Protein AF-A0A7X6P7A5-F1 (afdb_monomer_lite)

Sequence (55 aa):
MTDTYIYDAFGNLLSKTGTTANDFLYTGEQYDANTGFYYLRARYMNPSTGTFTSM

Radius of gyration: 11.22 Å; chains: 1; bounding box: 30×16×24 Å

Structure (mmCIF, N/CA/C/O backbone):
data_AF-A0A7X6P7A5-F1
#
_entry.id   AF-A0A7X6P7A5-F1
#
loop_
_atom_site.group_PDB
_atom_site.id
_atom_site.type_symbol
_atom_site.label_atom_id
_atom_site.label_alt_id
_atom_site.label_comp_id
_atom_site.label_asym_id
_atom_site.label_entity_id
_atom_site.label_seq_id
_atom_site.pdbx_PDB_ins_code
_atom_site.Cartn_x
_atom_site.Cartn_y
_atom_site.Cartn_z
_atom_site.occupancy
_atom_site.B_iso_or_equiv
_atom_site.auth_seq_id
_atom_site.auth_comp_id
_ato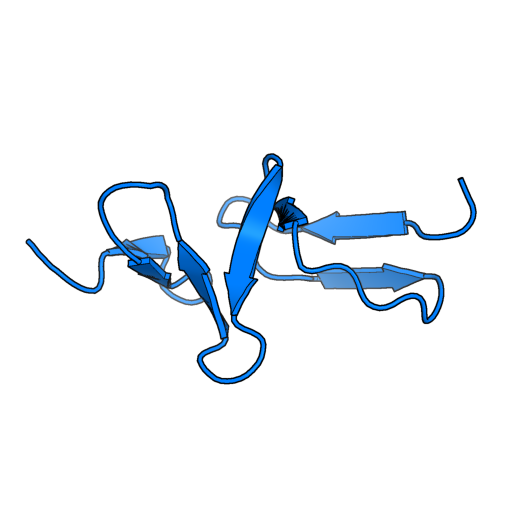m_site.auth_asym_id
_atom_site.auth_atom_id
_atom_site.pdbx_PDB_model_num
ATOM 1 N N . MET A 1 1 ? 13.955 -8.341 -11.800 1.00 57.41 1 MET A N 1
ATOM 2 C CA . MET A 1 1 ? 13.173 -7.496 -10.876 1.00 57.41 1 MET A CA 1
ATOM 3 C C . MET A 1 1 ? 13.686 -6.081 -11.053 1.00 57.41 1 MET A C 1
ATOM 5 O O . MET A 1 1 ? 14.817 -5.829 -10.665 1.00 57.41 1 MET A O 1
ATOM 9 N N . THR A 1 2 ? 12.946 -5.233 -11.769 1.00 81.69 2 THR A N 1
ATOM 10 C CA . THR A 1 2 ? 13.379 -3.858 -12.107 1.00 81.69 2 THR A CA 1
ATOM 11 C C . THR A 1 2 ? 12.768 -2.828 -11.156 1.00 81.69 2 THR A C 1
ATOM 13 O O . THR A 1 2 ? 13.381 -1.794 -10.906 1.00 81.69 2 THR A O 1
ATOM 16 N N . ASP A 1 3 ? 11.603 -3.146 -10.583 1.00 87.62 3 ASP A N 1
ATOM 17 C CA . ASP A 1 3 ? 10.915 -2.292 -9.622 1.00 87.62 3 ASP A CA 1
ATOM 18 C C . ASP A 1 3 ? 11.147 -2.775 -8.187 1.00 87.62 3 ASP A C 1
ATOM 20 O O . ASP A 1 3 ? 11.180 -3.981 -7.921 1.00 87.62 3 ASP A O 1
ATOM 24 N N . THR A 1 4 ? 11.260 -1.830 -7.257 1.00 90.50 4 THR A N 1
ATOM 25 C CA . THR A 1 4 ? 11.427 -2.106 -5.824 1.00 90.50 4 THR A CA 1
ATOM 26 C C . THR A 1 4 ? 10.499 -1.195 -5.041 1.00 90.50 4 THR A C 1
ATOM 28 O O . THR A 1 4 ? 10.287 -0.049 -5.430 1.00 90.50 4 THR A O 1
ATOM 31 N N . TYR A 1 5 ? 9.943 -1.693 -3.942 1.00 92.31 5 TYR A N 1
ATOM 32 C CA . TYR A 1 5 ? 8.968 -0.966 -3.138 1.00 92.31 5 TYR A CA 1
ATOM 33 C C . TYR A 1 5 ? 9.345 -1.073 -1.663 1.00 92.31 5 TYR A C 1
ATOM 35 O O . TYR A 1 5 ? 9.676 -2.156 -1.180 1.00 92.31 5 TYR A O 1
ATOM 43 N N . ILE A 1 6 ? 9.303 0.052 -0.959 1.00 93.44 6 ILE A N 1
ATOM 44 C CA . ILE A 1 6 ? 9.522 0.148 0.482 1.00 93.44 6 ILE A CA 1
ATOM 45 C C . ILE A 1 6 ? 8.217 0.632 1.093 1.00 93.44 6 ILE A C 1
ATOM 47 O O . ILE A 1 6 ? 7.717 1.689 0.709 1.00 93.44 6 ILE A O 1
ATOM 51 N N . TYR A 1 7 ? 7.690 -0.131 2.044 1.00 94.12 7 TYR A N 1
ATOM 52 C CA . TYR A 1 7 ? 6.453 0.186 2.746 1.00 94.12 7 TYR A CA 1
ATOM 53 C C . TYR A 1 7 ? 6.710 0.387 4.237 1.00 94.12 7 TYR A C 1
ATOM 55 O O . TYR A 1 7 ? 7.694 -0.126 4.775 1.00 94.12 7 TYR A O 1
ATOM 63 N N . ASP A 1 8 ? 5.815 1.107 4.904 1.00 92.44 8 ASP A N 1
ATOM 64 C CA . ASP A 1 8 ? 5.730 1.080 6.361 1.00 92.44 8 ASP A CA 1
ATOM 65 C C . ASP A 1 8 ? 4.999 -0.182 6.868 1.00 92.44 8 ASP A C 1
ATOM 67 O O . ASP A 1 8 ? 4.653 -1.089 6.106 1.00 92.44 8 ASP A O 1
ATOM 71 N N . ALA A 1 9 ? 4.754 -0.239 8.180 1.00 91.38 9 ALA A N 1
ATOM 72 C CA . ALA A 1 9 ? 4.081 -1.369 8.814 1.00 91.38 9 ALA A CA 1
ATOM 73 C C . ALA A 1 9 ? 2.623 -1.574 8.356 1.00 91.38 9 ALA A C 1
ATOM 75 O O . ALA A 1 9 ? 2.119 -2.685 8.499 1.00 91.38 9 ALA A O 1
ATOM 76 N N . PHE A 1 10 ? 1.961 -0.551 7.808 1.00 90.31 10 PHE A N 1
ATOM 77 C CA . PHE A 1 10 ? 0.548 -0.575 7.409 1.00 90.31 10 PHE A CA 1
ATOM 78 C C . PHE A 1 10 ? 0.339 -0.575 5.887 1.00 90.31 10 PHE A C 1
ATOM 80 O O . PHE A 1 10 ? -0.796 -0.646 5.422 1.00 90.31 10 PHE A O 1
ATOM 87 N N . GLY A 1 11 ? 1.418 -0.529 5.103 1.00 91.19 11 GLY A N 1
ATOM 88 C CA . GLY A 1 11 ? 1.378 -0.593 3.644 1.00 91.19 11 GLY A CA 1
ATOM 89 C C . GLY A 1 11 ? 1.447 0.754 2.933 1.00 91.19 11 GLY A C 1
ATOM 90 O O . GLY A 1 11 ? 1.269 0.796 1.712 1.00 91.19 11 GLY A O 1
ATOM 91 N N . ASN A 1 12 ? 1.752 1.846 3.644 1.00 92.00 12 ASN A N 1
ATOM 92 C CA . ASN A 1 12 ? 2.037 3.129 3.003 1.00 92.00 12 ASN A CA 1
ATOM 93 C C . ASN A 1 12 ? 3.349 3.034 2.235 1.00 92.00 12 ASN A C 1
ATOM 95 O O . ASN A 1 12 ? 4.365 2.596 2.775 1.00 92.00 12 ASN A O 1
ATOM 99 N N . LEU A 1 13 ? 3.337 3.464 0.976 1.00 91.56 13 LEU A N 1
ATOM 100 C CA . LEU A 1 13 ? 4.520 3.459 0.127 1.00 91.56 13 LEU A CA 1
ATOM 101 C C . LEU A 1 13 ? 5.479 4.581 0.554 1.00 91.56 13 LEU A C 1
ATOM 103 O O . LEU A 1 13 ? 5.200 5.758 0.343 1.00 91.56 13 LEU A O 1
ATOM 107 N N . LEU A 1 14 ? 6.620 4.205 1.130 1.00 92.06 14 LEU A N 1
ATOM 108 C CA . LEU A 1 14 ? 7.688 5.123 1.533 1.00 92.06 14 LEU A CA 1
ATOM 109 C C . LEU A 1 14 ? 8.623 5.452 0.367 1.00 92.06 14 LEU A C 1
ATOM 111 O O . LEU A 1 14 ? 9.114 6.572 0.254 1.00 92.06 14 LEU A O 1
ATOM 115 N N . SER A 1 15 ? 8.897 4.469 -0.493 1.00 91.50 15 SER A N 1
ATOM 116 C CA . SER A 1 15 ? 9.742 4.646 -1.674 1.00 91.50 15 SER A CA 1
ATOM 117 C C . SER A 1 15 ? 9.434 3.593 -2.734 1.00 91.50 15 SER A C 1
ATOM 119 O O . SER A 1 15 ? 9.136 2.445 -2.405 1.00 91.50 15 SER A O 1
ATOM 121 N N . LYS A 1 16 ? 9.530 3.978 -4.008 1.00 91.56 16 LYS A N 1
ATOM 122 C CA . LYS A 1 16 ? 9.417 3.089 -5.167 1.00 91.56 16 LYS A CA 1
ATOM 123 C C . LYS A 1 16 ? 10.533 3.399 -6.154 1.00 91.56 16 LYS A C 1
ATOM 125 O O . LYS A 1 16 ? 10.791 4.561 -6.459 1.00 91.56 16 LYS A O 1
ATOM 130 N N . THR A 1 17 ? 11.131 2.359 -6.712 1.00 92.69 17 THR A N 1
ATOM 131 C CA . THR A 1 17 ? 11.979 2.436 -7.903 1.00 92.69 17 THR A CA 1
ATOM 132 C C . THR A 1 17 ? 11.266 1.807 -9.089 1.00 92.69 17 THR A C 1
ATOM 134 O O . THR A 1 17 ? 10.605 0.781 -8.940 1.00 92.69 17 THR A O 1
ATOM 137 N N . GLY A 1 18 ? 11.411 2.446 -10.253 1.00 89.00 18 GLY A N 1
ATOM 138 C CA . GLY A 1 18 ? 10.802 2.033 -11.515 1.00 89.00 18 GLY A CA 1
ATOM 139 C C . GLY A 1 18 ? 9.381 2.569 -11.741 1.00 89.00 18 GLY A C 1
ATOM 140 O O . GLY A 1 18 ? 8.782 3.209 -10.875 1.00 89.00 18 GLY A O 1
ATOM 141 N N . THR A 1 19 ? 8.867 2.397 -12.958 1.00 85.31 19 THR A N 1
ATOM 142 C CA . THR A 1 19 ? 7.647 3.073 -13.448 1.00 85.31 19 THR A CA 1
ATOM 143 C C . THR A 1 19 ? 6.567 2.113 -13.924 1.00 85.31 19 THR A C 1
ATOM 145 O O . THR A 1 19 ? 5.505 2.564 -14.350 1.00 85.31 19 THR A O 1
ATOM 148 N N . THR A 1 20 ? 6.790 0.802 -13.820 1.00 89.12 20 THR A N 1
ATOM 149 C CA . THR A 1 20 ? 5.789 -0.192 -14.204 1.00 89.12 20 THR A CA 1
ATOM 150 C C . THR A 1 20 ? 4.519 0.006 -13.377 1.00 89.12 20 THR A C 1
ATOM 152 O O . THR A 1 20 ? 4.575 0.202 -12.152 1.00 89.12 20 THR A O 1
ATOM 155 N N . ALA A 1 21 ? 3.374 -0.016 -14.058 1.00 85.12 21 ALA A N 1
ATOM 156 C CA . ALA A 1 21 ? 2.076 -0.081 -13.405 1.00 85.12 21 ALA A CA 1
ATOM 157 C C . ALA A 1 21 ? 1.940 -1.450 -12.729 1.00 85.12 21 ALA A C 1
ATOM 159 O O . ALA A 1 21 ? 2.202 -2.478 -13.352 1.00 85.12 21 ALA A O 1
ATOM 160 N N . ASN A 1 22 ? 1.583 -1.451 -11.448 1.00 87.75 22 ASN A N 1
ATOM 161 C CA . ASN A 1 22 ? 1.418 -2.669 -10.674 1.00 87.75 22 ASN A CA 1
ATOM 162 C C . ASN A 1 22 ? 0.226 -2.510 -9.733 1.00 87.75 22 ASN A C 1
ATOM 164 O O . ASN A 1 22 ? 0.274 -1.697 -8.810 1.00 87.75 22 ASN A O 1
ATOM 168 N N . ASP A 1 23 ? -0.810 -3.304 -9.983 1.00 90.12 23 ASP A N 1
ATOM 169 C CA . ASP A 1 23 ? -2.045 -3.297 -9.203 1.00 90.12 23 ASP A CA 1
ATOM 170 C C . ASP A 1 23 ? -1.934 -4.147 -7.930 1.00 90.12 23 ASP A C 1
ATOM 172 O O . ASP A 1 23 ? -2.813 -4.068 -7.082 1.00 90.12 23 ASP A O 1
ATOM 176 N N . PHE A 1 24 ? -0.871 -4.943 -7.765 1.00 90.56 24 PHE A N 1
ATOM 177 C CA . PHE A 1 24 ? -0.633 -5.780 -6.585 1.00 90.56 24 PHE A CA 1
ATOM 178 C C . PHE A 1 24 ? 0.626 -5.317 -5.853 1.00 90.56 24 PHE A C 1
ATOM 180 O O . PHE A 1 24 ? 1.749 -5.501 -6.328 1.00 90.56 24 PHE A O 1
ATOM 187 N N . LEU A 1 25 ? 0.440 -4.699 -4.688 1.00 90.25 25 LEU A N 1
ATOM 188 C CA . LEU A 1 25 ? 1.508 -4.015 -3.958 1.00 90.25 25 LEU A CA 1
ATOM 189 C C . LEU A 1 25 ? 1.731 -4.661 -2.588 1.00 90.25 25 LEU A C 1
ATOM 191 O O . LEU A 1 25 ? 2.109 -5.832 -2.517 1.00 90.25 25 LEU A O 1
ATOM 195 N N . TYR A 1 26 ? 1.557 -3.907 -1.503 1.00 90.19 26 TYR A N 1
ATOM 196 C CA . TYR A 1 26 ? 1.790 -4.379 -0.144 1.00 90.19 26 TYR A CA 1
ATOM 197 C C . TYR A 1 26 ? 1.126 -5.738 0.106 1.00 90.19 26 TYR A C 1
ATOM 199 O O . TYR A 1 26 ? -0.033 -5.956 -0.243 1.00 90.19 26 TYR A O 1
ATOM 207 N N . THR A 1 27 ? 1.911 -6.670 0.654 1.00 89.38 27 THR A N 1
ATOM 208 C CA . THR A 1 27 ? 1.514 -8.063 0.932 1.00 89.38 27 THR A CA 1
ATOM 209 C C . THR A 1 27 ? 0.922 -8.839 -0.256 1.00 89.38 27 THR A C 1
ATOM 211 O O . THR A 1 27 ? 0.320 -9.888 -0.055 1.00 89.38 27 THR A O 1
ATOM 214 N N . GLY A 1 28 ? 1.115 -8.373 -1.496 1.00 90.12 28 GLY A N 1
ATOM 215 C CA . GLY A 1 28 ? 0.515 -8.973 -2.691 1.00 90.12 28 GLY A CA 1
ATOM 216 C C . GLY A 1 28 ? -0.982 -8.692 -2.835 1.00 90.12 28 GLY A C 1
ATOM 217 O O . GLY A 1 28 ? -1.670 -9.410 -3.557 1.00 90.12 28 GLY A O 1
ATOM 218 N N . GLU A 1 29 ? -1.490 -7.674 -2.144 1.00 93.19 29 GLU A N 1
ATOM 219 C CA . GLU A 1 29 ? -2.900 -7.295 -2.156 1.00 93.19 29 GLU A CA 1
ATOM 220 C C . GLU A 1 29 ? -3.156 -6.212 -3.204 1.00 93.19 29 GLU A C 1
ATOM 222 O O . GLU A 1 29 ? -2.261 -5.432 -3.556 1.00 93.19 29 GLU A O 1
ATOM 227 N N . GLN A 1 30 ? -4.386 -6.178 -3.720 1.00 93.56 30 GLN A N 1
ATOM 228 C CA . GLN A 1 30 ? -4.745 -5.247 -4.781 1.00 93.56 30 GLN A CA 1
ATOM 229 C C . GLN A 1 30 ? -4.790 -3.816 -4.233 1.00 93.56 30 GLN A C 1
ATOM 231 O O . GLN A 1 30 ? -5.480 -3.549 -3.249 1.00 93.56 30 GLN A O 1
ATOM 236 N N . TYR A 1 31 ? -4.073 -2.902 -4.877 1.00 93.81 31 TYR A N 1
ATOM 237 C CA . TYR A 1 31 ? -4.028 -1.488 -4.533 1.00 93.81 31 TYR A CA 1
ATOM 238 C C . TYR A 1 31 ? -4.835 -0.668 -5.537 1.00 93.81 31 TYR A C 1
ATOM 240 O O . TYR A 1 31 ? -4.566 -0.704 -6.737 1.00 93.81 31 TYR A O 1
ATOM 248 N N . ASP A 1 32 ? -5.799 0.104 -5.044 1.00 91.44 32 ASP A N 1
ATOM 249 C CA . ASP A 1 32 ? -6.516 1.081 -5.858 1.00 91.44 32 ASP A CA 1
ATOM 250 C C . ASP A 1 32 ? -5.812 2.437 -5.767 1.00 91.44 32 ASP A C 1
ATOM 252 O O . ASP A 1 32 ? -5.853 3.113 -4.737 1.00 91.44 32 ASP A O 1
ATOM 256 N N . ALA A 1 33 ? -5.170 2.852 -6.860 1.00 87.81 33 ALA A N 1
ATOM 257 C CA . ALA A 1 33 ? -4.449 4.119 -6.923 1.00 87.81 33 ALA A CA 1
ATOM 258 C C . ALA A 1 33 ? -5.365 5.355 -6.864 1.00 87.81 33 ALA A C 1
ATOM 260 O O . ALA A 1 33 ? -4.882 6.439 -6.541 1.00 87.81 33 ALA A O 1
ATOM 261 N N . ASN A 1 34 ? -6.664 5.212 -7.151 1.00 89.81 34 ASN A N 1
ATOM 262 C CA . ASN A 1 34 ? -7.613 6.324 -7.092 1.00 89.81 34 ASN A CA 1
ATOM 263 C C . ASN A 1 34 ? -8.017 6.639 -5.651 1.00 89.81 34 ASN A C 1
ATOM 265 O O . ASN A 1 34 ? -8.179 7.806 -5.300 1.00 89.81 34 ASN A O 1
ATOM 269 N N . THR A 1 35 ? -8.187 5.608 -4.819 1.00 89.81 35 THR A N 1
ATOM 270 C CA . THR A 1 35 ? -8.601 5.770 -3.415 1.00 89.81 35 THR A CA 1
ATOM 271 C C . THR A 1 35 ? -7.431 5.702 -2.439 1.00 89.81 35 THR A C 1
ATOM 273 O O . THR A 1 35 ? -7.556 6.160 -1.307 1.00 89.81 35 THR A O 1
ATOM 276 N N . GLY A 1 36 ? -6.304 5.120 -2.852 1.00 90.56 36 GLY A N 1
ATOM 277 C CA . GLY A 1 36 ? -5.149 4.858 -2.000 1.00 90.56 36 GLY A CA 1
ATOM 278 C C . GLY A 1 36 ? -5.359 3.704 -1.019 1.00 90.56 36 GLY A C 1
ATOM 279 O O . GLY A 1 36 ? -4.708 3.670 0.023 1.00 90.56 36 GLY A O 1
ATOM 280 N N . PHE A 1 37 ? -6.286 2.784 -1.304 1.00 93.19 37 PHE A N 1
ATOM 281 C CA . PHE A 1 37 ? -6.658 1.698 -0.391 1.00 93.19 37 PHE A CA 1
ATOM 282 C C . PHE A 1 37 ? -6.228 0.332 -0.912 1.00 93.19 37 PHE A C 1
ATOM 284 O O . PHE A 1 37 ? -6.149 0.100 -2.118 1.00 93.19 37 PHE A O 1
ATOM 291 N N . TYR A 1 38 ? -6.025 -0.593 0.022 1.00 94.31 38 TYR A N 1
ATOM 292 C CA . TYR A 1 38 ? -5.795 -2.000 -0.277 1.00 94.31 38 TYR A CA 1
ATOM 293 C C . TYR A 1 38 ? -7.083 -2.794 -0.154 1.00 94.31 38 TYR A C 1
ATOM 295 O O . TYR A 1 38 ? -7.740 -2.765 0.889 1.00 94.31 38 TYR A O 1
ATOM 303 N N . TYR A 1 39 ? -7.423 -3.548 -1.190 1.00 92.94 39 TYR A N 1
ATOM 304 C CA . TYR A 1 39 ? -8.506 -4.512 -1.131 1.00 92.94 39 TYR A CA 1
ATOM 305 C C . TYR A 1 39 ? -8.006 -5.824 -0.524 1.00 92.94 39 TYR A C 1
ATOM 307 O O . TYR A 1 39 ? -7.456 -6.673 -1.219 1.00 92.94 39 TYR A O 1
ATOM 315 N N . LEU A 1 40 ? -8.247 -6.015 0.775 1.00 91.31 40 LEU A N 1
ATOM 316 C CA . LEU A 1 40 ? -7.873 -7.224 1.518 1.00 91.31 40 LEU A CA 1
ATOM 317 C C . LEU A 1 40 ? -8.947 -8.315 1.384 1.00 91.31 40 LEU A C 1
ATOM 319 O O . LEU A 1 40 ? -9.397 -8.894 2.376 1.00 91.31 40 LEU A O 1
ATOM 323 N N . ARG A 1 41 ? -9.393 -8.566 0.144 1.00 88.38 41 ARG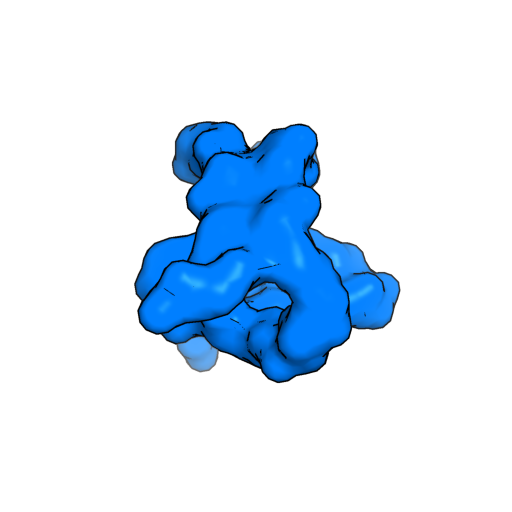 A N 1
ATOM 324 C CA . ARG A 1 41 ? -10.373 -9.588 -0.294 1.00 88.38 41 ARG A CA 1
ATOM 325 C C . ARG A 1 41 ? -11.811 -9.425 0.198 1.00 88.38 41 ARG A C 1
ATOM 327 O O . ARG A 1 41 ? -12.726 -9.749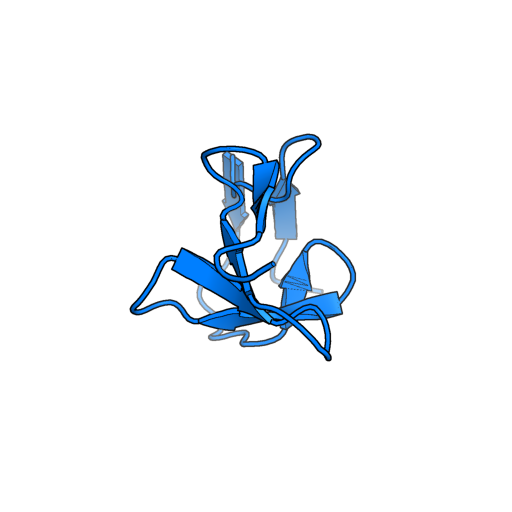 -0.544 1.00 88.38 41 ARG A O 1
ATOM 334 N N . ALA A 1 42 ? -12.018 -8.990 1.435 1.00 87.00 42 ALA A N 1
ATOM 335 C CA . ALA A 1 42 ? -13.341 -8.810 2.033 1.00 87.00 42 ALA A CA 1
ATOM 336 C C . ALA A 1 42 ? -13.643 -7.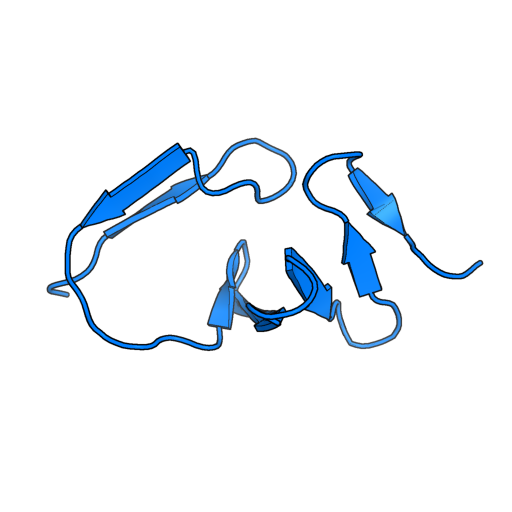343 2.355 1.00 87.00 42 ALA A C 1
ATOM 338 O O . ALA A 1 42 ? -14.803 -6.941 2.380 1.00 87.00 42 ALA A O 1
ATOM 339 N N . ARG A 1 43 ? -12.607 -6.543 2.629 1.00 91.94 43 ARG A N 1
ATOM 340 C CA . ARG A 1 43 ? -12.737 -5.138 3.027 1.00 91.94 43 ARG A CA 1
ATOM 341 C C . ARG A 1 43 ? -11.583 -4.316 2.472 1.00 91.94 43 ARG A C 1
ATOM 343 O O . ARG A 1 43 ? -10.469 -4.822 2.340 1.00 91.94 43 ARG A O 1
ATOM 350 N N . TYR A 1 44 ? -11.846 -3.037 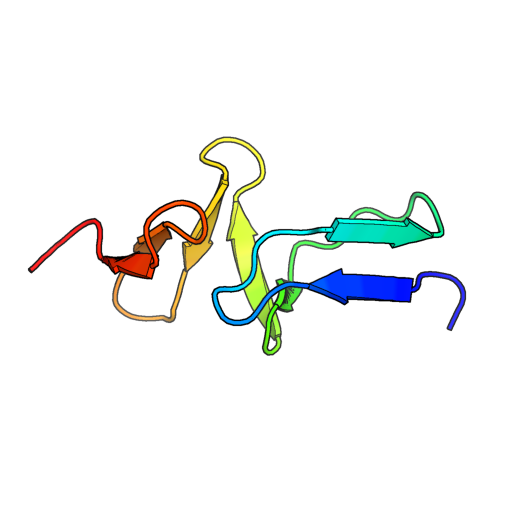2.219 1.00 92.81 44 TYR A N 1
ATOM 351 C CA . TYR A 1 44 ? -10.797 -2.077 1.897 1.00 92.81 44 TYR A CA 1
ATOM 352 C C . TYR A 1 44 ? -10.147 -1.561 3.180 1.00 92.81 44 TYR A C 1
ATOM 354 O O . TYR A 1 44 ? -10.846 -1.136 4.106 1.0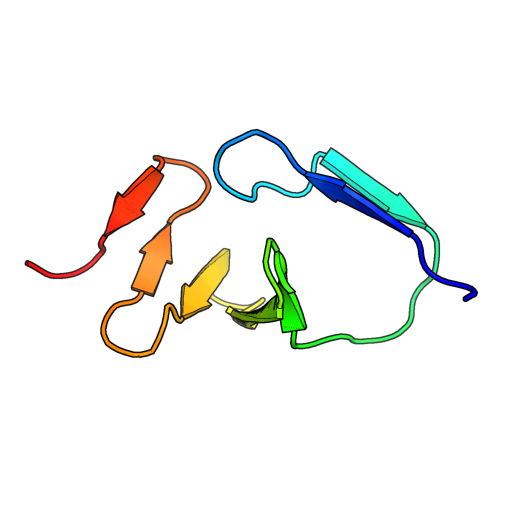0 92.81 44 TYR A O 1
ATOM 362 N N . MET A 1 45 ? -8.821 -1.589 3.220 1.00 93.94 45 MET A N 1
ATOM 363 C CA . MET A 1 45 ? -7.989 -1.069 4.298 1.00 93.94 45 MET A CA 1
ATOM 364 C C . MET A 1 45 ? -7.300 0.214 3.836 1.00 93.94 45 MET A C 1
ATOM 366 O O . MET A 1 45 ? -6.740 0.270 2.739 1.00 93.94 45 MET A O 1
ATOM 370 N N . ASN A 1 46 ? -7.380 1.250 4.669 1.00 93.50 46 ASN A N 1
ATOM 371 C CA . ASN A 1 46 ? -6.679 2.507 4.470 1.00 93.50 46 ASN A CA 1
ATOM 372 C C . ASN A 1 46 ? -5.290 2.406 5.122 1.00 93.50 46 ASN A C 1
ATOM 374 O O . ASN A 1 46 ? -5.212 2.411 6.355 1.00 93.50 46 ASN A O 1
ATOM 378 N N . PRO A 1 47 ? -4.199 2.353 4.337 1.00 91.81 47 PRO A N 1
ATOM 379 C CA . PRO A 1 47 ? -2.856 2.241 4.890 1.00 91.81 47 PRO A CA 1
ATOM 380 C C . PRO A 1 47 ? -2.464 3.491 5.692 1.00 91.81 47 PRO A C 1
ATOM 382 O O . PRO A 1 47 ? -1.752 3.370 6.685 1.00 91.81 47 PRO A O 1
ATOM 385 N N . SER A 1 48 ? -2.994 4.679 5.364 1.00 91.38 48 SER A N 1
ATOM 386 C CA . SER A 1 48 ? -2.661 5.930 6.065 1.00 91.38 48 SER A CA 1
ATOM 387 C C . SER A 1 48 ? -3.135 5.951 7.519 1.00 91.38 48 SER A C 1
ATOM 389 O O . SER A 1 48 ? -2.543 6.657 8.334 1.00 91.38 48 SER A O 1
ATOM 391 N N . THR A 1 49 ? -4.208 5.228 7.845 1.00 91.88 49 THR A N 1
ATOM 392 C CA . THR A 1 49 ? -4.757 5.136 9.209 1.00 91.88 49 THR A CA 1
ATOM 393 C C . THR A 1 49 ? -4.617 3.741 9.814 1.00 91.88 49 THR A C 1
ATOM 395 O O . THR A 1 49 ? -4.838 3.580 11.011 1.00 91.88 49 THR A O 1
ATOM 398 N N . GLY A 1 50 ? -4.280 2.729 9.009 1.00 89.56 50 GLY A N 1
ATOM 399 C CA . GLY A 1 50 ? -4.236 1.324 9.417 1.00 89.56 50 GLY A CA 1
ATOM 400 C C . GLY A 1 50 ? -5.614 0.729 9.732 1.00 89.56 50 GLY A C 1
ATOM 401 O O . GLY A 1 50 ? -5.703 -0.255 10.465 1.00 89.56 50 GLY A O 1
ATOM 402 N N . THR A 1 51 ? -6.701 1.323 9.228 1.00 91.19 51 THR A N 1
ATOM 403 C CA . THR A 1 51 ? -8.083 0.931 9.561 1.00 91.19 51 THR A CA 1
ATOM 404 C C . THR A 1 51 ? -8.865 0.447 8.344 1.00 91.19 51 THR A C 1
ATOM 406 O O . THR A 1 51 ? -8.581 0.813 7.205 1.00 91.19 51 THR A O 1
ATOM 409 N N . PHE A 1 52 ? -9.889 -0.375 8.581 1.00 92.25 52 PHE A N 1
ATOM 410 C CA . PHE A 1 52 ? -10.833 -0.787 7.542 1.00 92.25 52 PHE A CA 1
ATOM 411 C C . PHE A 1 52 ? -11.891 0.293 7.294 1.00 92.25 52 PHE A C 1
ATOM 413 O O . PHE A 1 52 ? -12.318 0.987 8.213 1.00 92.25 52 PHE A O 1
ATOM 420 N N . THR A 1 53 ? -12.318 0.415 6.040 1.00 89.00 53 THR A N 1
ATOM 421 C CA . THR A 1 53 ? -13.365 1.358 5.603 1.00 89.00 53 THR A CA 1
ATOM 422 C C . THR A 1 53 ? -14.783 0.867 5.902 1.00 89.00 53 THR A C 1
ATOM 424 O O . THR A 1 53 ? -15.713 1.667 5.944 1.00 89.00 53 THR A O 1
ATOM 427 N N . SER A 1 54 ? -14.950 -0.433 6.144 1.00 86.00 54 SER A N 1
ATOM 428 C CA . SER A 1 54 ? -16.203 -1.056 6.565 1.00 86.00 54 SER A CA 1
ATOM 429 C C . SER A 1 54 ? -16.006 -1.877 7.841 1.00 86.00 54 SER A C 1
ATOM 431 O O . SER A 1 54 ? -14.905 -2.372 8.105 1.00 86.00 54 SER A O 1
ATOM 433 N N . MET A 1 55 ? -17.078 -2.001 8.634 1.00 70.06 55 MET A N 1
ATOM 434 C CA . MET A 1 55 ? -17.145 -2.927 9.773 1.00 70.06 55 MET A CA 1
ATOM 435 C C . MET A 1 55 ? -17.345 -4.355 9.284 1.00 70.06 55 MET A C 1
ATOM 437 O O . MET A 1 55 ? -18.218 -4.565 8.416 1.00 70.06 55 MET A O 1
#

Secondary structure (DSSP, 8-state):
---EEEE-TT--EEEEES----SB-GGG-EEETTTTEEE-SSSEEETTTTEES--

pLDDT: mean 89.69, std 5.75, range [57.41, 94.31]

Foldseek 3Di:
DQKDFDADPLRHTPDMGDDDDDQQGPVRFGADPVVRWTDPPPFTARSVVSDTPDD